Protein AF-A0A833S427-F1 (afdb_monomer)

Structure (mmCIF, N/CA/C/O backbone):
data_AF-A0A833S427-F1
#
_entry.id   AF-A0A833S427-F1
#
loop_
_atom_site.group_PDB
_atom_site.id
_atom_site.type_symbol
_atom_site.label_atom_id
_atom_site.label_alt_id
_atom_site.label_comp_id
_atom_site.label_asym_id
_atom_site.label_entity_id
_atom_site.label_seq_id
_atom_site.pdbx_PDB_ins_code
_atom_site.Cartn_x
_atom_site.Cartn_y
_atom_site.Cartn_z
_atom_site.occupancy
_atom_site.B_iso_or_equiv
_atom_site.auth_seq_id
_atom_site.auth_comp_id
_atom_site.auth_asym_id
_atom_site.auth_atom_id
_atom_site.pdbx_PDB_model_num
ATOM 1 N N . MET A 1 1 ? 0.737 7.726 -22.534 1.00 71.62 1 MET A N 1
ATOM 2 C CA . MET A 1 1 ? 2.141 7.334 -22.193 1.00 71.62 1 MET A CA 1
ATOM 3 C C . MET A 1 1 ? 2.174 6.483 -20.937 1.00 71.62 1 MET A C 1
ATOM 5 O O . MET A 1 1 ? 2.764 5.411 -20.957 1.00 71.62 1 MET A O 1
ATOM 9 N N . LYS A 1 2 ? 1.519 6.921 -19.860 1.00 82.81 2 LYS A N 1
ATOM 10 C CA . LYS A 1 2 ? 1.320 6.109 -18.660 1.00 82.81 2 LYS A CA 1
ATOM 11 C C . LYS A 1 2 ? 0.692 4.738 -18.970 1.00 82.81 2 LYS A C 1
ATOM 13 O O . LYS A 1 2 ? 1.168 3.746 -18.432 1.00 82.81 2 LYS A O 1
ATOM 18 N N . GLU A 1 3 ? -0.269 4.665 -19.898 1.00 86.69 3 GLU A N 1
ATOM 19 C CA . GLU A 1 3 ? -0.929 3.401 -20.265 1.00 86.69 3 GLU A CA 1
ATOM 20 C C . GLU A 1 3 ? 0.040 2.397 -20.892 1.00 86.69 3 GLU A C 1
ATOM 22 O O . GLU A 1 3 ? -0.024 1.209 -20.601 1.00 86.69 3 GLU A O 1
ATOM 27 N N . VAL A 1 4 ? 0.974 2.865 -21.726 1.00 90.25 4 VAL A N 1
ATOM 28 C CA . VAL A 1 4 ? 1.966 1.994 -22.377 1.00 90.25 4 VAL A CA 1
ATOM 29 C C . VAL A 1 4 ? 2.954 1.450 -21.346 1.00 90.25 4 VAL A C 1
ATOM 31 O O . VAL A 1 4 ? 3.295 0.271 -21.390 1.00 90.25 4 VAL A O 1
ATOM 34 N N . LEU A 1 5 ? 3.359 2.277 -20.375 1.00 92.50 5 LEU A N 1
ATOM 35 C CA . LEU A 1 5 ? 4.215 1.838 -19.274 1.00 92.50 5 LEU A CA 1
ATOM 36 C C . LEU A 1 5 ? 3.498 0.800 -18.395 1.00 92.50 5 LEU A C 1
ATOM 38 O O . LEU A 1 5 ? 4.077 -0.238 -18.080 1.00 92.50 5 LEU A O 1
ATOM 42 N N . GLN A 1 6 ? 2.234 1.051 -18.037 1.00 92.06 6 GLN A N 1
ATOM 43 C CA . GLN A 1 6 ? 1.400 0.117 -17.271 1.00 92.06 6 GLN A CA 1
ATOM 44 C C . GLN A 1 6 ? 1.173 -1.195 -18.028 1.00 92.06 6 GLN A C 1
ATOM 46 O O . GLN A 1 6 ? 1.320 -2.265 -17.444 1.00 92.06 6 GLN A O 1
ATOM 51 N N . ALA A 1 7 ? 0.869 -1.136 -19.327 1.00 93.12 7 ALA A N 1
ATOM 52 C CA . ALA A 1 7 ? 0.689 -2.317 -20.161 1.00 93.12 7 ALA A CA 1
ATOM 53 C C . ALA A 1 7 ? 1.995 -3.111 -20.288 1.00 93.12 7 ALA A C 1
ATOM 55 O O . ALA A 1 7 ? 1.984 -4.325 -20.104 1.00 93.12 7 ALA A O 1
ATOM 56 N N . GLY A 1 8 ? 3.126 -2.442 -20.530 1.00 95.88 8 GLY A N 1
ATOM 57 C CA . GLY A 1 8 ? 4.434 -3.092 -20.572 1.00 95.88 8 GLY A CA 1
ATOM 58 C C . GLY A 1 8 ? 4.774 -3.786 -19.251 1.00 95.88 8 GLY A C 1
ATOM 59 O O . GLY A 1 8 ? 5.229 -4.927 -19.260 1.00 95.88 8 GLY A O 1
ATOM 60 N N . ALA A 1 9 ? 4.479 -3.141 -18.120 1.00 95.44 9 ALA A N 1
ATOM 61 C CA . ALA A 1 9 ? 4.647 -3.729 -16.797 1.00 95.44 9 ALA A CA 1
ATOM 62 C C . ALA A 1 9 ? 3.699 -4.913 -16.546 1.00 95.44 9 ALA A C 1
ATOM 64 O O . ALA A 1 9 ? 4.136 -5.937 -16.037 1.00 95.44 9 ALA A O 1
ATOM 65 N N . SER A 1 10 ? 2.429 -4.808 -16.949 1.00 95.00 10 SER A N 1
ATOM 66 C CA . SER A 1 10 ? 1.412 -5.853 -16.764 1.00 95.00 10 SER A CA 1
ATOM 67 C C . SER A 1 10 ? 1.692 -7.123 -17.576 1.00 95.00 10 SER A C 1
ATOM 69 O O . SER A 1 10 ? 1.297 -8.211 -17.162 1.00 95.00 10 SER A O 1
ATOM 71 N N . HIS A 1 11 ? 2.360 -6.995 -18.727 1.00 95.62 11 HIS A N 1
ATOM 72 C CA . HIS A 1 11 ? 2.619 -8.094 -19.667 1.00 95.62 11 HIS A CA 1
ATOM 73 C C . HIS A 1 11 ? 4.090 -8.544 -19.704 1.00 95.62 11 HIS A C 1
ATOM 75 O O . HIS A 1 11 ? 4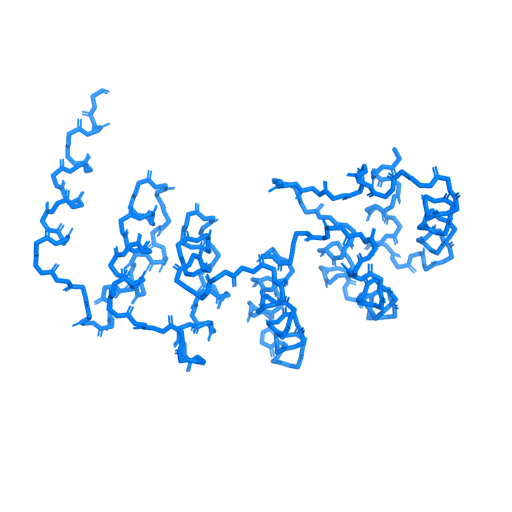.468 -9.341 -20.561 1.00 95.62 11 HIS A O 1
ATOM 81 N N . GLY A 1 12 ? 4.942 -8.047 -18.802 1.00 96.00 12 GLY A N 1
ATOM 82 C CA . GLY A 1 12 ? 6.321 -8.533 -18.677 1.00 96.00 12 GLY A CA 1
ATOM 83 C C . GLY A 1 12 ? 7.293 -7.988 -19.724 1.00 96.00 12 GLY A C 1
ATOM 84 O O . GLY A 1 12 ? 8.368 -8.546 -19.940 1.00 96.00 12 GLY A O 1
ATOM 85 N N . HIS A 1 13 ? 6.961 -6.885 -20.391 1.00 97.44 13 HIS A N 1
ATOM 86 C CA . HIS A 1 13 ? 7.785 -6.299 -21.447 1.00 97.44 13 HIS A CA 1
ATOM 87 C C . HIS A 1 13 ? 8.871 -5.372 -20.882 1.00 97.44 13 HIS A C 1
ATOM 89 O O . HIS A 1 13 ? 8.822 -4.150 -21.045 1.00 97.44 13 HIS A O 1
ATOM 95 N N . LEU A 1 14 ? 9.890 -5.958 -20.242 1.00 96.94 14 LEU A N 1
ATOM 96 C CA . LEU A 1 14 ? 10.973 -5.229 -19.564 1.00 96.94 14 LEU A CA 1
ATOM 97 C C . LEU A 1 14 ? 11.635 -4.152 -20.437 1.00 96.94 14 LEU A C 1
ATOM 99 O O . LEU A 1 14 ? 11.894 -3.051 -19.960 1.00 96.94 14 LEU A O 1
ATOM 103 N N . ASN A 1 15 ? 11.901 -4.446 -21.712 1.00 97.12 15 ASN A N 1
ATOM 104 C CA . ASN A 1 15 ? 12.575 -3.502 -22.609 1.00 97.12 15 ASN A CA 1
ATOM 105 C C . ASN A 1 15 ? 11.729 -2.250 -22.877 1.00 97.12 15 ASN A C 1
ATOM 107 O O . ASN A 1 15 ? 12.270 -1.146 -22.909 1.00 97.12 15 ASN A O 1
ATOM 111 N N . ILE A 1 16 ? 10.407 -2.409 -23.003 1.00 95.81 16 ILE A N 1
ATOM 112 C CA . ILE A 1 16 ? 9.477 -1.282 -23.148 1.00 95.81 16 ILE A CA 1
ATOM 113 C C . ILE A 1 16 ? 9.486 -0.453 -21.864 1.00 95.81 16 ILE A C 1
ATOM 115 O O . ILE A 1 16 ? 9.640 0.765 -21.920 1.00 95.81 16 ILE A O 1
ATOM 119 N N . VAL A 1 17 ? 9.398 -1.111 -20.703 1.00 96.19 17 VAL A N 1
ATOM 120 C CA . VAL A 1 17 ? 9.424 -0.435 -19.398 1.00 96.19 17 VAL A CA 1
ATOM 121 C C . VAL A 1 17 ? 10.712 0.372 -19.216 1.00 96.19 17 VAL A C 1
ATOM 123 O O . VAL A 1 17 ? 10.643 1.566 -18.923 1.00 96.19 17 VAL A O 1
ATOM 126 N N . LYS A 1 18 ? 11.882 -0.236 -19.459 1.00 95.56 18 LYS A N 1
ATOM 127 C CA . LYS A 1 18 ? 13.186 0.441 -19.371 1.00 95.56 18 LYS A CA 1
ATOM 128 C C . LYS A 1 18 ? 13.268 1.642 -20.305 1.00 95.56 18 LYS A C 1
ATOM 130 O O . LYS A 1 18 ? 13.664 2.719 -19.869 1.00 95.56 18 LYS A O 1
ATOM 135 N N . PHE A 1 19 ? 12.865 1.473 -21.565 1.00 95.00 19 PHE A N 1
ATOM 136 C CA . PHE A 1 19 ? 12.884 2.553 -22.549 1.00 95.00 19 PHE A CA 1
ATOM 137 C C . PHE A 1 19 ? 12.055 3.757 -22.083 1.00 95.00 19 PHE A C 1
ATOM 139 O O . PHE A 1 19 ? 12.546 4.883 -22.064 1.00 95.00 19 PHE A O 1
ATOM 146 N N . MET A 1 20 ? 10.816 3.519 -21.651 1.00 93.75 20 MET A N 1
ATOM 147 C CA . MET A 1 20 ? 9.896 4.585 -21.249 1.00 93.75 20 MET A CA 1
ATOM 148 C C . MET A 1 20 ? 10.320 5.316 -19.977 1.00 93.75 20 MET A C 1
ATOM 150 O O . MET A 1 20 ? 10.142 6.533 -19.873 1.00 93.75 20 MET A O 1
ATOM 154 N N . VAL A 1 21 ? 10.847 4.575 -19.002 1.00 92.00 21 VAL A N 1
ATOM 155 C CA . VAL A 1 21 ? 11.345 5.132 -17.743 1.00 92.00 21 VAL A CA 1
ATOM 156 C C . VAL A 1 21 ? 12.596 5.966 -17.988 1.00 92.00 21 VAL A C 1
ATOM 158 O O . VAL A 1 21 ? 12.624 7.127 -17.589 1.00 92.00 21 VAL A O 1
ATOM 161 N N . ASN A 1 22 ? 13.590 5.420 -18.694 1.00 92.94 22 ASN A N 1
ATOM 162 C CA . ASN A 1 22 ? 14.840 6.129 -18.972 1.00 92.94 22 ASN A CA 1
ATOM 163 C C . ASN A 1 22 ? 14.585 7.401 -19.778 1.00 92.94 22 ASN A C 1
ATOM 165 O O . ASN A 1 22 ? 15.092 8.462 -19.428 1.00 92.94 22 ASN A O 1
ATOM 169 N N . HIS A 1 23 ? 13.708 7.331 -20.783 1.00 92.69 23 HIS A N 1
ATOM 170 C CA . HIS A 1 23 ? 13.325 8.512 -21.547 1.00 92.69 23 HIS A CA 1
ATOM 171 C C . HIS A 1 23 ? 12.681 9.588 -20.655 1.00 92.69 23 HIS A C 1
ATOM 173 O O . HIS A 1 23 ? 12.993 10.770 -20.781 1.00 92.69 23 HIS A O 1
ATOM 179 N N . ALA A 1 24 ? 11.805 9.206 -19.722 1.00 90.69 24 ALA A N 1
ATOM 180 C CA . ALA A 1 24 ? 11.183 10.166 -18.810 1.00 90.69 24 ALA A CA 1
ATOM 181 C C . ALA A 1 24 ? 12.160 10.755 -17.786 1.00 90.69 24 ALA A C 1
ATOM 183 O O . ALA A 1 24 ? 12.011 11.925 -17.431 1.00 90.69 24 ALA A O 1
ATOM 184 N N . LEU A 1 25 ? 13.144 9.973 -17.328 1.00 89.12 25 LEU A N 1
ATOM 185 C CA . LEU A 1 25 ? 14.234 10.440 -16.467 1.00 89.12 25 LEU A CA 1
ATOM 186 C C . LEU A 1 25 ? 15.090 11.477 -17.202 1.00 89.12 25 LEU A C 1
ATOM 188 O O . LEU A 1 25 ? 15.249 12.599 -16.725 1.00 89.12 25 LEU A O 1
ATOM 192 N N . GLU A 1 26 ? 15.553 11.147 -18.409 1.00 92.94 26 GLU A N 1
ATOM 193 C CA . GLU A 1 26 ? 16.356 12.037 -19.258 1.00 92.94 26 GLU A CA 1
ATOM 194 C C . GLU A 1 26 ? 15.635 13.353 -19.568 1.00 92.94 26 GLU A C 1
ATOM 196 O O . GLU A 1 26 ? 16.232 14.431 -19.548 1.00 92.94 26 GLU A O 1
ATOM 201 N N . LYS A 1 27 ? 14.333 13.276 -19.852 1.00 92.12 27 LYS A N 1
ATOM 202 C CA . LYS A 1 27 ? 13.495 14.432 -20.194 1.00 92.12 27 LYS A CA 1
ATOM 203 C C . LYS A 1 27 ? 12.821 15.086 -18.984 1.00 92.12 27 LYS A C 1
ATOM 205 O O . LYS A 1 27 ? 12.089 16.057 -19.164 1.00 92.12 27 LYS A O 1
ATOM 210 N N . LYS A 1 28 ? 13.078 14.589 -17.770 1.00 88.62 28 LYS A N 1
ATOM 211 C CA . LYS A 1 28 ? 12.603 15.136 -16.488 1.00 88.62 28 LYS A CA 1
ATOM 212 C C . LYS A 1 28 ? 11.080 15.271 -16.371 1.00 88.62 28 LYS A C 1
ATOM 214 O O . LYS A 1 28 ? 10.577 16.235 -15.798 1.00 88.62 28 LYS A O 1
ATOM 219 N N . TYR A 1 29 ? 10.330 14.294 -16.882 1.00 87.25 29 TYR A N 1
ATOM 220 C CA . TYR A 1 29 ? 8.864 14.268 -16.769 1.00 87.25 29 TYR A CA 1
ATOM 221 C C . TYR A 1 29 ? 8.317 13.062 -15.988 1.00 87.25 29 TYR A C 1
ATOM 223 O O . TYR A 1 29 ? 7.142 12.732 -16.099 1.00 87.25 29 TYR A O 1
ATOM 231 N N . THR A 1 30 ? 9.119 12.427 -15.129 1.00 84.19 30 THR A N 1
ATOM 232 C CA . THR A 1 30 ? 8.713 11.249 -14.329 1.00 84.19 30 THR A CA 1
ATOM 233 C C . THR A 1 30 ? 7.434 11.435 -13.506 1.00 84.19 30 THR A C 1
ATOM 235 O O . THR A 1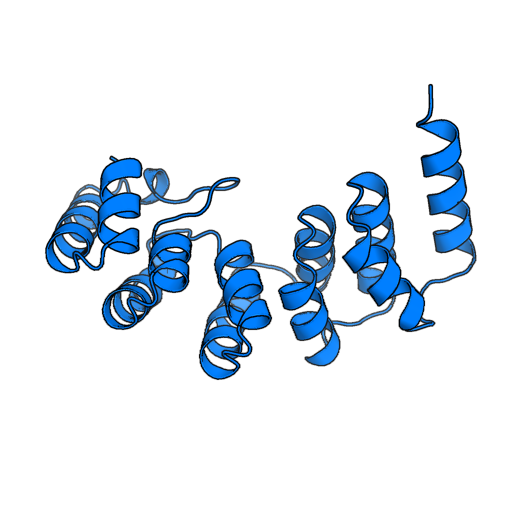 30 ? 6.711 10.466 -13.268 1.00 84.19 30 THR A O 1
ATOM 238 N N . HIS A 1 31 ? 7.096 12.674 -13.137 1.00 81.25 31 HIS A N 1
ATOM 239 C CA . HIS A 1 31 ? 5.859 13.018 -12.433 1.00 81.25 31 HIS A CA 1
ATOM 240 C C . HIS A 1 31 ? 4.580 12.543 -13.150 1.00 81.25 31 HIS A C 1
ATOM 242 O O . HIS A 1 31 ? 3.574 12.317 -12.483 1.00 81.25 31 HIS A O 1
ATOM 248 N N . VAL A 1 32 ? 4.603 12.341 -14.476 1.00 80.81 32 VAL A N 1
ATOM 249 C CA . VAL A 1 32 ? 3.433 11.851 -15.235 1.00 80.81 32 VAL A CA 1
ATOM 250 C C . VAL A 1 32 ? 3.124 10.369 -14.991 1.00 80.81 32 VAL A C 1
ATOM 252 O O . VAL A 1 32 ? 2.035 9.905 -15.330 1.00 80.81 32 VAL A O 1
ATOM 255 N N . TYR A 1 33 ? 4.074 9.609 -14.439 1.00 81.31 33 TYR A N 1
ATOM 256 C CA . TYR A 1 33 ? 3.897 8.185 -14.140 1.00 81.31 33 TYR A CA 1
ATOM 257 C C . TYR A 1 33 ? 3.370 7.935 -12.724 1.00 81.31 33 TYR A C 1
ATOM 259 O O . TYR A 1 33 ? 2.723 6.913 -12.493 1.00 81.31 33 TYR A O 1
ATOM 267 N N . GLY A 1 34 ? 3.586 8.874 -11.798 1.00 68.44 34 GLY A N 1
ATOM 268 C CA . GLY A 1 34 ? 3.060 8.799 -10.439 1.00 68.44 34 GLY A CA 1
ATOM 269 C C . GLY A 1 34 ? 1.541 8.955 -10.426 1.00 68.44 34 GLY A C 1
ATOM 270 O O . GLY A 1 34 ? 1.000 9.999 -10.788 1.00 68.44 34 GLY A O 1
ATOM 271 N N . ALA A 1 35 ? 0.825 7.918 -10.001 1.00 63.22 35 ALA A N 1
ATOM 272 C CA . ALA A 1 35 ? -0.630 7.919 -9.979 1.00 63.22 35 ALA A CA 1
ATOM 273 C C . ALA A 1 35 ? -1.159 8.000 -8.544 1.00 63.22 35 ALA A C 1
ATOM 275 O O . ALA A 1 35 ? -1.159 7.015 -7.817 1.00 63.22 35 ALA A O 1
ATOM 276 N N . ARG A 1 36 ? -1.687 9.161 -8.132 1.00 61.78 36 ARG A N 1
ATOM 277 C CA . ARG A 1 36 ? -2.242 9.332 -6.770 1.00 61.78 36 ARG A CA 1
ATOM 278 C C . ARG A 1 36 ? -3.426 8.406 -6.455 1.00 61.78 36 ARG A C 1
ATOM 280 O O . ARG A 1 36 ? -3.672 8.128 -5.282 1.00 61.78 36 ARG A O 1
ATOM 287 N N . ASN A 1 37 ? -4.175 7.982 -7.476 1.00 60.56 37 ASN A N 1
ATOM 288 C CA . ASN A 1 37 ? -5.435 7.244 -7.321 1.00 60.56 37 ASN A CA 1
ATOM 289 C C . ASN A 1 37 ? -5.553 5.994 -8.211 1.00 60.56 37 ASN A C 1
ATOM 291 O O . ASN A 1 37 ? -6.491 5.227 -8.034 1.00 60.56 37 ASN A O 1
ATOM 295 N N . GLU A 1 38 ? -4.629 5.768 -9.144 1.00 69.31 38 GLU A N 1
ATOM 296 C CA . GLU A 1 38 ? -4.682 4.626 -10.066 1.00 69.31 38 GLU A CA 1
ATOM 297 C C . GLU A 1 38 ? -3.504 3.681 -9.811 1.00 69.31 38 GLU A C 1
ATOM 299 O O . GLU A 1 38 ? -2.461 4.139 -9.341 1.00 69.31 38 GLU A O 1
ATOM 304 N N . PRO A 1 39 ? -3.650 2.375 -10.101 1.00 73.81 39 PRO A N 1
ATOM 305 C CA . PRO A 1 39 ? -2.521 1.452 -10.074 1.00 73.81 39 PRO A CA 1
ATOM 306 C C . PRO A 1 39 ? -1.450 1.924 -11.059 1.00 73.81 39 PRO A C 1
ATOM 308 O O . PRO A 1 39 ? -1.728 2.159 -12.231 1.00 73.81 39 PRO A O 1
ATOM 311 N N . ASP A 1 40 ? -0.229 2.105 -10.579 1.00 87.00 40 ASP A N 1
ATOM 312 C CA . ASP A 1 40 ? 0.911 2.495 -11.402 1.00 87.00 40 ASP A CA 1
ATOM 313 C C . ASP A 1 40 ? 1.617 1.273 -12.008 1.00 87.00 40 ASP A C 1
ATOM 315 O O . ASP A 1 40 ? 1.196 0.125 -11.845 1.00 87.00 40 ASP A O 1
ATOM 319 N N . ALA A 1 41 ? 2.704 1.520 -12.736 1.00 90.81 41 ALA A N 1
ATOM 320 C CA . ALA A 1 41 ? 3.485 0.468 -13.375 1.00 90.81 41 ALA A CA 1
ATOM 321 C C . ALA A 1 41 ? 4.007 -0.579 -12.376 1.00 90.81 41 ALA A C 1
ATOM 323 O O . ALA A 1 41 ? 3.993 -1.767 -12.688 1.00 90.81 41 ALA A O 1
ATOM 324 N N . LEU A 1 42 ? 4.407 -0.160 -11.169 1.00 90.12 42 LEU A N 1
ATOM 325 C CA . LEU A 1 42 ? 4.860 -1.072 -10.119 1.00 90.12 42 LEU A CA 1
ATOM 326 C C . LEU A 1 42 ? 3.725 -2.003 -9.682 1.00 90.12 42 LEU A C 1
ATOM 328 O O . LEU A 1 42 ? 3.912 -3.215 -9.6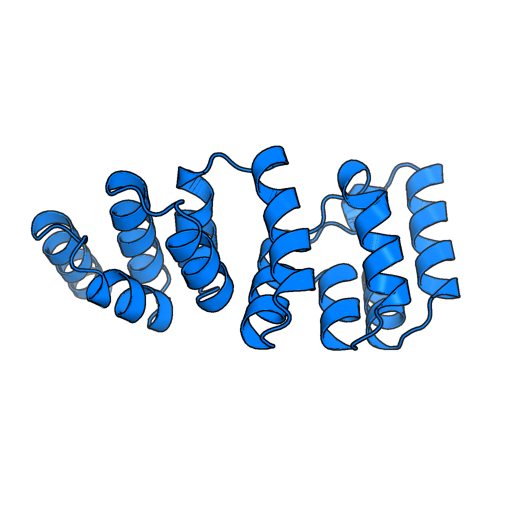18 1.00 90.12 42 LEU A O 1
ATOM 332 N N . THR A 1 43 ? 2.524 -1.454 -9.486 1.00 87.94 43 THR A N 1
ATOM 333 C CA . THR A 1 43 ? 1.328 -2.242 -9.160 1.00 87.94 43 THR A CA 1
ATOM 334 C C . THR A 1 43 ? 1.034 -3.288 -10.241 1.00 87.94 43 THR A C 1
ATOM 336 O O . THR A 1 43 ? 0.785 -4.451 -9.932 1.00 87.94 43 THR A O 1
ATOM 339 N N . HIS A 1 44 ? 1.087 -2.895 -11.517 1.00 90.88 44 HIS A N 1
ATOM 340 C CA . HIS A 1 44 ? 0.847 -3.805 -12.641 1.00 90.88 44 HIS A CA 1
ATOM 341 C C . HIS A 1 44 ? 1.920 -4.895 -12.768 1.00 90.88 44 HIS A C 1
ATOM 343 O O . HIS A 1 44 ? 1.578 -6.044 -13.048 1.00 90.88 44 HIS A O 1
ATOM 349 N N . ALA A 1 45 ? 3.192 -4.570 -12.521 1.00 92.38 45 ALA A N 1
ATOM 350 C CA . ALA A 1 45 ? 4.278 -5.548 -12.524 1.00 92.38 45 ALA A CA 1
ATOM 351 C C . ALA A 1 45 ? 4.096 -6.609 -11.429 1.00 92.38 45 ALA A C 1
ATOM 353 O O . ALA A 1 45 ? 4.257 -7.798 -11.701 1.00 92.38 45 ALA A O 1
ATOM 354 N N . ILE A 1 46 ? 3.701 -6.192 -10.220 1.00 89.19 46 ILE A N 1
ATOM 355 C CA . ILE A 1 46 ? 3.412 -7.109 -9.109 1.00 89.19 46 ILE A CA 1
ATOM 356 C C . ILE A 1 46 ? 2.207 -7.980 -9.453 1.00 89.19 46 ILE A C 1
ATOM 358 O O . ILE A 1 46 ? 2.292 -9.203 -9.367 1.00 89.19 46 ILE A O 1
ATOM 362 N N . LEU A 1 47 ? 1.097 -7.387 -9.909 1.00 87.62 47 LEU A N 1
ATOM 363 C CA . LEU A 1 47 ? -0.098 -8.143 -10.300 1.00 87.62 47 LEU A CA 1
ATOM 364 C C . LEU A 1 47 ? 0.214 -9.190 -11.378 1.00 87.62 47 LEU A C 1
ATOM 366 O O . LEU A 1 47 ? -0.251 -10.325 -11.258 1.00 87.62 47 LEU A O 1
ATOM 370 N N . GLY A 1 48 ? 1.045 -8.831 -12.359 1.00 89.06 48 GLY A N 1
ATOM 371 C CA . GLY A 1 48 ? 1.519 -9.713 -13.426 1.00 89.06 48 GLY A CA 1
ATOM 372 C C . GLY A 1 48 ? 2.643 -10.683 -13.039 1.00 89.06 48 GLY A C 1
ATOM 373 O O . GLY A 1 48 ? 3.016 -11.497 -13.875 1.00 89.06 48 GLY A O 1
ATOM 374 N N . GLN A 1 49 ? 3.158 -10.633 -11.803 1.00 90.12 49 GLN A N 1
ATOM 375 C CA . GLN A 1 49 ? 4.260 -11.476 -11.300 1.00 90.12 49 GLN A CA 1
ATOM 376 C C . GLN A 1 49 ? 5.579 -11.311 -12.080 1.00 90.12 49 GLN A C 1
ATOM 378 O O . GLN A 1 49 ? 6.374 -12.238 -12.227 1.00 90.12 49 GLN A O 1
ATOM 383 N N . HIS A 1 50 ? 5.837 -10.102 -12.579 1.00 94.50 50 HIS A N 1
ATOM 384 C CA . HIS A 1 50 ? 7.026 -9.796 -13.374 1.00 94.50 50 HIS A CA 1
ATOM 385 C C . HIS A 1 50 ? 8.163 -9.284 -12.485 1.00 94.50 50 HIS A C 1
ATOM 387 O O . HIS A 1 50 ? 8.508 -8.103 -12.526 1.00 94.50 50 HIS A O 1
ATOM 393 N N . ASN A 1 51 ? 8.758 -10.172 -11.681 1.00 90.12 51 ASN A N 1
ATOM 394 C CA . ASN A 1 51 ? 9.731 -9.816 -10.632 1.00 90.12 51 ASN A CA 1
ATOM 395 C C . ASN A 1 51 ? 10.914 -8.971 -11.133 1.00 90.12 51 ASN A C 1
ATOM 397 O O . ASN A 1 51 ? 11.297 -8.010 -10.476 1.00 90.12 51 ASN A O 1
ATOM 401 N N . ILE A 1 52 ? 11.432 -9.244 -12.335 1.00 93.88 52 ILE A N 1
ATOM 402 C CA . ILE A 1 52 ? 12.529 -8.454 -12.927 1.00 93.88 52 ILE A CA 1
ATOM 403 C C . ILE A 1 52 ? 12.106 -6.992 -13.160 1.00 93.88 52 ILE A C 1
ATOM 405 O O . ILE A 1 52 ? 12.903 -6.065 -13.014 1.00 93.88 52 ILE A O 1
ATOM 409 N N . ILE A 1 53 ? 10.839 -6.765 -13.517 1.00 94.81 53 ILE A N 1
ATOM 410 C CA . ILE A 1 53 ? 10.286 -5.416 -13.673 1.00 94.81 53 ILE A CA 1
ATOM 411 C C . ILE A 1 53 ? 10.080 -4.774 -12.301 1.00 94.81 53 ILE A C 1
ATOM 413 O O . ILE A 1 53 ? 10.419 -3.606 -12.134 1.00 94.81 53 ILE A O 1
ATOM 417 N N . VAL A 1 54 ? 9.570 -5.523 -11.319 1.00 91.69 54 VAL A N 1
ATOM 418 C CA . VAL A 1 54 ? 9.417 -5.043 -9.936 1.00 91.69 54 VAL A CA 1
ATOM 419 C C . VAL A 1 54 ? 10.762 -4.564 -9.390 1.00 91.69 54 VAL A C 1
ATOM 421 O O . VAL A 1 54 ? 10.867 -3.430 -8.935 1.00 91.69 54 VAL A O 1
ATOM 424 N N . GLU A 1 55 ? 11.817 -5.371 -9.507 1.00 91.12 55 GLU A N 1
ATOM 425 C CA . GLU A 1 55 ? 13.167 -5.004 -9.071 1.00 91.12 55 GLU A CA 1
ATOM 426 C C . GLU A 1 55 ? 13.678 -3.734 -9.750 1.00 91.12 55 GLU A C 1
ATOM 428 O O . GLU A 1 55 ? 14.175 -2.837 -9.068 1.00 91.12 55 GLU A O 1
ATOM 433 N N . PHE A 1 56 ? 13.508 -3.627 -11.069 1.00 93.50 56 PHE A N 1
ATOM 434 C CA . PHE A 1 56 ? 13.894 -2.433 -11.818 1.00 93.50 56 PHE A CA 1
ATOM 435 C C . PHE A 1 56 ? 13.148 -1.178 -11.339 1.00 93.50 56 PHE A C 1
ATOM 437 O O . PHE A 1 56 ? 13.764 -0.141 -11.107 1.00 93.50 56 PHE A O 1
ATOM 444 N N . LEU A 1 57 ? 11.827 -1.260 -11.157 1.00 91.38 57 LEU A N 1
ATOM 445 C CA . LEU A 1 57 ? 11.014 -0.122 -10.720 1.00 91.38 57 LEU A CA 1
ATOM 446 C C . LEU A 1 57 ? 11.304 0.279 -9.263 1.00 91.38 57 LEU A C 1
ATOM 448 O O . LEU A 1 57 ? 11.223 1.463 -8.931 1.00 91.38 57 LEU A O 1
ATOM 452 N N . LEU A 1 58 ? 11.690 -0.675 -8.408 1.00 87.62 58 LEU A N 1
ATOM 453 C CA . LEU A 1 58 ? 12.093 -0.409 -7.025 1.00 87.62 58 LEU A CA 1
ATOM 454 C C . LEU A 1 58 ? 13.446 0.315 -6.918 1.00 87.62 58 LEU A C 1
ATOM 456 O O . LEU A 1 58 ? 13.642 1.093 -5.989 1.00 87.62 58 LEU A O 1
ATOM 460 N N . GLN A 1 59 ? 14.359 0.127 -7.877 1.00 88.69 59 GLN A N 1
ATOM 461 C CA . GLN A 1 59 ? 15.651 0.836 -7.904 1.00 88.69 59 GLN A CA 1
ATOM 462 C C . GLN A 1 59 ? 15.514 2.351 -8.130 1.00 88.69 59 GLN A C 1
ATOM 464 O O . GLN A 1 59 ? 16.434 3.101 -7.817 1.00 88.69 59 GLN A O 1
ATOM 469 N N . ILE A 1 60 ? 14.375 2.811 -8.655 1.00 85.31 60 ILE A N 1
ATOM 470 C CA . ILE A 1 60 ? 14.144 4.205 -9.075 1.00 85.31 60 ILE A CA 1
ATOM 471 C C . ILE A 1 60 ? 13.046 4.913 -8.269 1.00 85.31 60 ILE A C 1
ATOM 473 O O . ILE A 1 60 ? 12.545 5.956 -8.681 1.00 85.31 60 ILE A O 1
ATOM 477 N N . VAL A 1 61 ? 12.656 4.364 -7.117 1.00 78.44 61 VAL A N 1
ATOM 478 C CA . VAL A 1 61 ? 11.603 4.915 -6.237 1.00 78.44 61 VAL A CA 1
ATOM 479 C C . VAL A 1 61 ? 11.901 6.351 -5.769 1.00 78.44 61 VAL A C 1
ATOM 481 O O . VAL A 1 61 ? 10.977 7.105 -5.481 1.00 78.44 61 VAL A O 1
ATOM 484 N N . GLY A 1 62 ? 13.175 6.761 -5.729 1.00 74.56 62 GLY A N 1
ATOM 485 C CA . GLY A 1 62 ? 13.565 8.148 -5.435 1.00 74.56 62 GLY A CA 1
ATOM 486 C C . GLY A 1 62 ? 13.338 9.131 -6.592 1.00 74.56 62 GLY A C 1
ATOM 487 O O . GLY A 1 62 ? 13.188 10.325 -6.358 1.00 74.56 62 GLY A O 1
ATOM 488 N N . GLU A 1 63 ? 13.270 8.635 -7.828 1.00 82.38 63 GLU A N 1
ATOM 489 C CA . GLU A 1 63 ? 13.143 9.442 -9.051 1.00 82.38 63 GLU A CA 1
ATOM 490 C C . GLU A 1 63 ? 11.705 9.466 -9.595 1.00 82.38 63 GLU A C 1
ATOM 492 O O . GLU A 1 63 ? 11.297 10.379 -10.326 1.00 82.38 63 GLU A O 1
ATOM 497 N N . VAL A 1 64 ? 10.920 8.441 -9.248 1.00 79.94 64 VAL A N 1
ATOM 498 C CA . VAL A 1 64 ? 9.514 8.300 -9.624 1.00 79.94 64 VAL A CA 1
ATOM 499 C C . VAL A 1 64 ? 8.667 8.101 -8.374 1.00 79.94 64 VAL A C 1
ATOM 501 O O . VAL A 1 64 ? 8.844 7.144 -7.627 1.00 79.94 64 VAL A O 1
ATOM 504 N N . SER A 1 65 ? 7.687 8.982 -8.173 1.00 77.94 65 SER A N 1
ATOM 505 C CA . SER A 1 65 ? 6.751 8.895 -7.049 1.00 77.94 65 SER A CA 1
ATOM 506 C C . SER A 1 65 ? 5.683 7.822 -7.285 1.00 77.94 65 SER A C 1
ATOM 508 O O . SER A 1 65 ? 4.539 8.130 -7.633 1.00 77.94 65 SER A O 1
ATOM 510 N N . TRP A 1 66 ? 6.064 6.557 -7.111 1.00 78.69 66 TRP A N 1
ATOM 511 C CA . TRP A 1 66 ? 5.144 5.422 -7.139 1.00 78.69 66 TRP A CA 1
ATOM 512 C C . TRP A 1 66 ? 4.117 5.500 -6.002 1.00 78.69 66 TRP A C 1
ATOM 514 O O . TRP A 1 66 ? 4.392 5.981 -4.901 1.00 78.69 66 TRP A O 1
ATOM 524 N N . A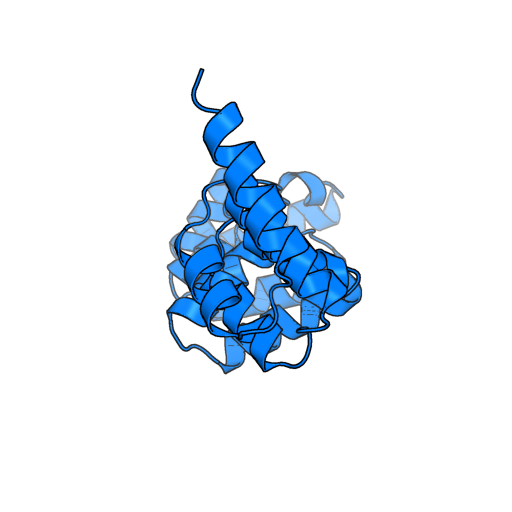SN A 1 67 ? 2.919 4.989 -6.251 1.00 76.81 67 ASN A N 1
ATOM 525 C CA . ASN A 1 67 ? 1.883 4.818 -5.246 1.00 76.81 67 ASN A CA 1
ATOM 526 C C . ASN A 1 67 ? 2.098 3.498 -4.510 1.00 76.81 67 ASN A C 1
ATOM 528 O O . ASN A 1 67 ? 1.376 2.546 -4.767 1.00 76.81 67 ASN A O 1
ATOM 532 N N . ILE A 1 68 ? 3.069 3.455 -3.593 1.00 75.25 68 ILE A N 1
ATOM 533 C CA . ILE A 1 68 ? 3.490 2.244 -2.855 1.00 75.25 68 ILE A CA 1
ATOM 534 C C . ILE A 1 68 ? 2.348 1.583 -2.065 1.00 75.25 68 ILE A C 1
ATOM 536 O O . ILE A 1 68 ? 2.350 0.369 -1.890 1.00 75.25 68 ILE A O 1
ATOM 540 N N . ALA A 1 69 ? 1.321 2.351 -1.689 1.00 73.31 69 ALA A N 1
ATOM 541 C CA . ALA A 1 69 ? 0.187 1.863 -0.909 1.00 73.31 69 ALA A CA 1
ATOM 542 C C . ALA A 1 69 ? -0.592 0.716 -1.561 1.00 73.31 69 ALA A C 1
ATOM 544 O O . ALA A 1 69 ? -1.051 -0.186 -0.871 1.00 73.31 69 ALA A O 1
ATOM 545 N N . LYS A 1 70 ? -0.738 0.737 -2.889 1.00 74.94 70 LYS A N 1
ATOM 546 C CA . LYS A 1 70 ? -1.473 -0.306 -3.615 1.00 74.94 70 LYS A CA 1
ATOM 547 C C . LYS A 1 70 ? -0.630 -1.563 -3.911 1.00 74.94 70 LYS A C 1
ATOM 549 O O . LYS A 1 70 ? -1.130 -2.656 -3.672 1.00 74.94 70 LYS A O 1
ATOM 554 N N . PRO A 1 71 ? 0.617 -1.452 -4.412 1.00 72.88 71 PRO A N 1
ATOM 555 C CA . PRO A 1 71 ? 1.611 -2.522 -4.437 1.00 72.88 71 PRO A CA 1
ATOM 556 C C . PRO A 1 71 ? 1.713 -3.306 -3.132 1.00 72.88 71 PRO A C 1
ATOM 558 O O . PRO A 1 71 ? 1.712 -4.530 -3.175 1.00 72.88 71 PRO A O 1
ATOM 561 N N . ASP A 1 72 ? 1.788 -2.605 -2.001 1.00 70.69 72 ASP A N 1
ATOM 562 C CA . ASP A 1 72 ? 1.949 -3.198 -0.673 1.00 70.69 72 ASP A CA 1
ATOM 563 C C . ASP A 1 72 ? 0.727 -4.030 -0.272 1.00 70.69 72 ASP A C 1
ATOM 565 O O . ASP A 1 72 ? 0.856 -5.194 0.090 1.00 70.69 72 ASP A O 1
ATOM 569 N N . ASP A 1 73 ? -0.478 -3.490 -0.467 1.00 76.38 73 ASP A N 1
ATOM 570 C CA . ASP A 1 73 ? -1.721 -4.219 -0.200 1.00 76.38 73 ASP A CA 1
ATOM 571 C C . ASP A 1 73 ? -1.855 -5.477 -1.074 1.00 76.38 73 ASP A C 1
ATOM 573 O O . ASP A 1 73 ? -2.213 -6.555 -0.596 1.00 76.38 73 ASP A O 1
ATOM 577 N N . VAL A 1 74 ? -1.470 -5.374 -2.353 1.00 76.00 74 VAL A N 1
ATOM 578 C CA . VAL A 1 74 ? -1.432 -6.519 -3.273 1.00 76.00 74 VAL A CA 1
ATOM 579 C C . VAL A 1 74 ? -0.394 -7.555 -2.831 1.00 76.00 74 VAL A C 1
ATOM 581 O O . VAL A 1 74 ? -0.698 -8.747 -2.851 1.00 76.00 74 VAL A O 1
ATOM 584 N N . ALA A 1 75 ? 0.810 -7.138 -2.436 1.00 77.19 75 ALA A N 1
ATOM 585 C CA . ALA A 1 75 ? 1.861 -8.046 -1.974 1.00 77.19 75 ALA A CA 1
ATOM 586 C C . ALA A 1 75 ? 1.455 -8.763 -0.676 1.00 77.19 75 ALA A C 1
ATOM 588 O O . ALA A 1 75 ? 1.526 -9.991 -0.603 1.00 77.19 75 ALA A O 1
ATOM 589 N N . ALA A 1 76 ? 0.928 -8.017 0.299 1.00 73.12 76 ALA A N 1
ATOM 590 C CA . ALA A 1 76 ? 0.433 -8.548 1.564 1.00 73.12 76 ALA A CA 1
ATOM 591 C C . ALA A 1 76 ? -0.722 -9.543 1.355 1.00 73.12 76 ALA A C 1
ATOM 593 O O . ALA A 1 76 ? -0.712 -10.625 1.938 1.00 73.12 76 ALA A O 1
ATOM 594 N N . SER A 1 77 ? -1.662 -9.251 0.443 1.00 75.69 77 SER A N 1
ATOM 595 C CA . SER A 1 77 ? -2.762 -10.172 0.096 1.00 75.69 77 SER A CA 1
ATOM 596 C C . SER A 1 77 ? -2.300 -11.504 -0.510 1.00 75.69 77 SER A C 1
ATOM 598 O O . SER A 1 77 ? -3.039 -12.486 -0.494 1.00 75.69 77 SER A O 1
ATOM 600 N N . ARG A 1 78 ? -1.081 -11.543 -1.059 1.00 75.62 78 ARG A N 1
ATOM 601 C CA . ARG A 1 78 ? -0.479 -12.729 -1.678 1.00 75.62 78 ARG A CA 1
ATOM 602 C C . ARG A 1 78 ? 0.460 -13.489 -0.747 1.00 75.62 78 ARG A C 1
ATOM 604 O O . ARG A 1 78 ? 1.035 -14.481 -1.184 1.00 75.62 78 ARG A O 1
ATOM 611 N N . HIS A 1 79 ? 0.610 -13.044 0.502 1.00 69.44 79 HIS A N 1
ATOM 612 C CA . HIS A 1 79 ? 1.572 -13.593 1.461 1.00 69.44 79 HIS A CA 1
ATOM 613 C C . HIS A 1 79 ? 3.027 -13.570 0.951 1.00 69.44 79 HIS A C 1
ATOM 615 O O . HIS A 1 79 ? 3.845 -14.391 1.358 1.00 69.44 79 HIS A O 1
ATOM 621 N N . ASP A 1 80 ? 3.365 -12.627 0.064 1.00 77.62 80 ASP A N 1
ATOM 622 C CA . ASP A 1 80 ? 4.750 -12.384 -0.347 1.00 77.62 80 ASP A CA 1
ATOM 623 C C . ASP A 1 80 ? 5.419 -11.481 0.696 1.00 77.62 80 ASP A C 1
ATOM 625 O O . ASP A 1 80 ? 5.541 -10.268 0.518 1.00 77.62 80 ASP A O 1
ATOM 629 N N . GLU A 1 81 ? 5.778 -12.079 1.836 1.00 73.00 81 GLU A N 1
ATOM 630 C CA . GLU A 1 81 ? 6.328 -11.364 2.994 1.00 73.00 81 GLU A CA 1
ATOM 631 C C . GLU A 1 81 ? 7.600 -10.586 2.643 1.00 73.00 81 GLU A C 1
ATOM 633 O O . GLU A 1 81 ? 7.777 -9.466 3.115 1.00 73.00 81 GLU A O 1
ATOM 638 N N . SER A 1 82 ? 8.451 -11.132 1.768 1.00 80.38 82 SER A N 1
ATOM 639 C CA . SER A 1 82 ? 9.691 -10.473 1.348 1.00 80.38 82 SER A CA 1
ATOM 640 C C . SER A 1 82 ? 9.415 -9.216 0.523 1.00 80.38 82 SER A C 1
ATOM 642 O O . SER A 1 82 ? 10.035 -8.170 0.741 1.00 80.38 82 SER A O 1
ATOM 644 N N . LEU A 1 83 ? 8.467 -9.286 -0.417 1.00 80.12 83 LEU A N 1
ATOM 645 C CA . LEU A 1 83 ? 8.071 -8.120 -1.198 1.00 80.12 83 LEU A CA 1
ATOM 646 C C . LEU A 1 83 ? 7.318 -7.096 -0.343 1.00 80.12 83 LEU A C 1
ATOM 648 O O . LEU A 1 83 ? 7.575 -5.901 -0.487 1.00 80.12 83 LEU A O 1
ATOM 652 N N . ALA A 1 84 ? 6.430 -7.549 0.545 1.00 74.94 84 ALA A N 1
ATOM 653 C CA . ALA A 1 84 ? 5.719 -6.690 1.486 1.00 74.94 84 ALA A CA 1
ATOM 654 C C . ALA A 1 84 ? 6.704 -5.952 2.403 1.00 74.94 84 ALA A C 1
ATOM 656 O O . ALA A 1 84 ? 6.647 -4.733 2.481 1.00 74.94 84 ALA A O 1
ATOM 657 N N . GLU A 1 85 ? 7.691 -6.635 2.992 1.00 75.25 85 GLU A N 1
ATOM 658 C CA . GLU A 1 85 ? 8.744 -6.011 3.807 1.00 75.25 85 GLU A CA 1
ATOM 659 C C . GLU A 1 85 ? 9.546 -4.972 3.006 1.00 75.25 85 GLU A C 1
ATOM 661 O O . GLU A 1 85 ? 9.800 -3.858 3.475 1.00 75.25 85 GLU A O 1
ATOM 666 N N . LYS A 1 86 ? 9.902 -5.292 1.757 1.00 79.75 86 LYS A N 1
ATOM 667 C CA . LYS A 1 86 ? 10.645 -4.380 0.879 1.00 79.75 86 LYS A CA 1
ATOM 668 C C . LYS A 1 86 ? 9.837 -3.134 0.516 1.00 79.75 86 LYS A C 1
ATOM 670 O O . LYS A 1 86 ? 10.382 -2.031 0.528 1.00 79.75 86 LYS A O 1
ATOM 675 N N . LEU A 1 87 ? 8.556 -3.297 0.185 1.00 79.31 87 LEU A N 1
ATOM 676 C CA . LEU A 1 87 ? 7.635 -2.186 -0.071 1.00 79.31 87 LEU A CA 1
ATOM 677 C C . LEU A 1 87 ? 7.385 -1.386 1.208 1.00 79.31 87 LEU A C 1
ATOM 679 O O . LEU A 1 87 ? 7.334 -0.156 1.169 1.00 79.31 87 LEU A O 1
ATOM 683 N N . TYR A 1 88 ? 7.327 -2.070 2.347 1.00 72.75 88 TYR A N 1
ATOM 684 C CA . TYR A 1 88 ? 7.136 -1.459 3.644 1.00 72.75 88 TYR A CA 1
ATOM 685 C C . TYR A 1 88 ? 8.300 -0.540 4.031 1.00 72.75 88 TYR A C 1
ATOM 687 O O . TYR A 1 88 ? 8.090 0.607 4.427 1.00 72.75 88 TYR A O 1
ATOM 695 N N . GLY A 1 89 ? 9.541 -0.997 3.830 1.00 71.50 89 GLY A N 1
ATOM 696 C CA . GLY A 1 89 ? 10.762 -0.225 4.088 1.00 71.50 89 GLY A CA 1
ATOM 697 C C . GLY A 1 89 ? 10.876 1.084 3.291 1.00 71.50 89 GLY A C 1
ATOM 698 O O . GLY A 1 89 ? 11.686 1.943 3.634 1.00 71.50 89 GLY A O 1
ATOM 699 N N . ILE A 1 90 ? 10.042 1.284 2.265 1.00 73.62 90 ILE A N 1
ATOM 700 C CA . ILE A 1 90 ? 9.983 2.516 1.465 1.00 73.62 90 ILE A CA 1
ATOM 701 C C . ILE A 1 90 ? 9.093 3.591 2.125 1.00 73.62 90 ILE A C 1
ATOM 703 O O . ILE A 1 90 ? 9.330 4.790 1.941 1.00 73.62 90 ILE A O 1
ATOM 707 N N . TYR A 1 91 ? 8.088 3.215 2.929 1.00 67.06 91 TYR A N 1
ATOM 708 C CA . TYR A 1 91 ? 7.177 4.188 3.556 1.00 67.06 91 TYR A CA 1
ATOM 709 C C . TYR A 1 91 ? 7.826 5.158 4.549 1.00 67.06 91 TYR A C 1
ATOM 711 O O . TYR A 1 91 ? 7.448 6.332 4.514 1.00 67.06 91 TYR A O 1
ATOM 719 N N . PRO A 1 92 ? 8.771 4.754 5.424 1.00 57.25 92 PRO A N 1
ATOM 720 C CA . PRO A 1 92 ? 9.357 5.662 6.411 1.00 57.25 92 PRO A CA 1
ATOM 721 C C . PRO A 1 92 ? 10.066 6.868 5.779 1.00 57.25 92 PRO A C 1
ATOM 723 O O . PRO A 1 92 ? 10.133 7.928 6.394 1.00 57.25 92 PRO A O 1
ATOM 726 N N . GLY A 1 93 ? 10.534 6.744 4.530 1.00 54.12 93 GLY A N 1
ATOM 727 C CA . GLY A 1 93 ? 11.101 7.855 3.759 1.00 54.12 93 GLY A CA 1
ATOM 728 C C . GLY A 1 93 ? 10.063 8.808 3.148 1.00 54.12 93 GLY A C 1
ATOM 729 O O . GLY A 1 93 ? 10.440 9.837 2.595 1.00 54.12 93 GLY A O 1
ATOM 730 N N . THR A 1 94 ? 8.765 8.486 3.220 1.00 53.25 94 THR A N 1
ATOM 731 C CA . THR A 1 94 ? 7.694 9.201 2.497 1.00 53.25 94 THR A CA 1
ATOM 732 C C . THR A 1 94 ? 6.472 9.583 3.349 1.00 53.25 94 THR A C 1
ATOM 734 O O . THR A 1 94 ? 5.699 10.452 2.932 1.00 53.25 94 THR A O 1
ATOM 737 N N . VAL A 1 95 ? 6.259 8.994 4.537 1.00 55.34 95 VAL A N 1
ATOM 738 C CA . VAL A 1 95 ? 5.067 9.233 5.381 1.00 55.34 95 VAL A CA 1
ATOM 739 C C . VAL A 1 95 ? 5.389 9.156 6.885 1.00 55.34 95 VAL A C 1
ATOM 741 O O . VAL A 1 95 ? 6.002 8.197 7.341 1.00 55.34 95 VAL A O 1
ATOM 744 N N . ARG A 1 96 ? 4.907 10.121 7.690 1.00 58.75 96 ARG A N 1
ATOM 745 C CA . ARG A 1 96 ? 4.921 10.043 9.167 1.00 58.75 96 ARG A CA 1
ATOM 746 C C . ARG A 1 96 ? 4.084 8.841 9.620 1.00 58.75 96 ARG A C 1
ATOM 748 O O . ARG A 1 96 ? 2.926 8.750 9.237 1.00 58.75 96 ARG A O 1
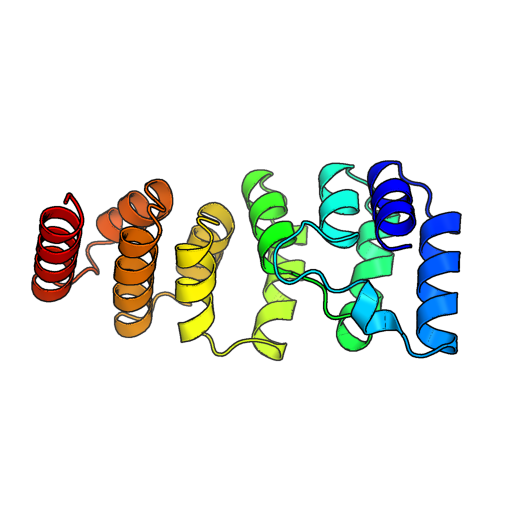ATOM 755 N N . THR A 1 97 ? 4.624 7.967 10.469 1.00 56.25 97 THR A N 1
ATOM 756 C CA . THR A 1 97 ? 4.010 6.704 10.935 1.00 56.25 97 THR A CA 1
ATOM 757 C C . THR A 1 97 ? 2.509 6.770 11.255 1.00 56.25 97 THR A C 1
ATOM 759 O O . THR A 1 97 ? 1.764 5.890 10.831 1.00 56.25 97 THR A O 1
ATOM 762 N N . GLY A 1 98 ? 2.033 7.822 11.931 1.00 61.28 98 GLY A N 1
ATOM 763 C CA . GLY A 1 98 ? 0.607 7.953 12.259 1.00 61.28 98 GLY A CA 1
ATOM 764 C C . GLY A 1 98 ? -0.311 8.266 11.073 1.00 61.28 98 GLY A C 1
ATOM 765 O O . GLY A 1 98 ? -1.491 7.930 11.090 1.00 61.28 98 GLY A O 1
ATOM 766 N N . ASP A 1 99 ? 0.234 8.829 9.997 1.00 75.75 99 ASP A N 1
ATOM 767 C CA . ASP A 1 99 ? -0.512 9.074 8.765 1.00 75.75 99 ASP A CA 1
ATOM 768 C C . ASP A 1 99 ? -0.630 7.799 7.917 1.00 75.75 99 ASP A C 1
ATOM 770 O O . ASP A 1 99 ? -1.510 7.728 7.059 1.00 75.75 99 ASP A O 1
ATOM 774 N N . LEU A 1 100 ? 0.244 6.800 8.111 1.00 81.25 100 LEU A N 1
ATOM 775 C CA . LEU A 1 100 ? 0.247 5.585 7.295 1.00 81.25 100 LEU A CA 1
ATOM 776 C C . LEU A 1 100 ? -1.018 4.754 7.532 1.00 81.25 100 LEU A C 1
ATOM 778 O O . LEU A 1 100 ? -1.756 4.516 6.577 1.00 81.25 100 LEU A O 1
ATOM 782 N N . LEU A 1 101 ? -1.328 4.402 8.788 1.00 86.94 101 LEU A N 1
ATOM 783 C CA . LEU A 1 101 ? -2.554 3.659 9.116 1.00 86.94 101 LEU A CA 1
ATOM 784 C C . LEU A 1 101 ? -3.809 4.397 8.632 1.00 86.94 101 LEU A C 1
ATOM 786 O O . LEU A 1 101 ? -4.691 3.789 8.035 1.00 86.94 101 LEU A O 1
ATOM 790 N N . VAL A 1 102 ? -3.862 5.721 8.805 1.00 89.00 102 VAL A N 1
ATOM 791 C CA . VAL A 1 102 ? -4.978 6.559 8.335 1.00 89.00 102 VAL A CA 1
ATOM 792 C C . VAL A 1 102 ? -5.107 6.525 6.810 1.00 89.00 102 VAL A C 1
ATOM 794 O O . VAL A 1 102 ? -6.213 6.409 6.277 1.00 89.00 102 VAL A O 1
ATOM 797 N N . LYS A 1 103 ? -3.987 6.613 6.080 1.00 85.44 103 LYS A N 1
ATOM 798 C CA . LYS A 1 103 ? -3.976 6.545 4.612 1.00 85.44 103 LYS A CA 1
ATOM 799 C C . LYS A 1 103 ? -4.444 5.183 4.113 1.00 85.44 103 LYS A C 1
ATOM 801 O O . LYS A 1 103 ? -5.261 5.162 3.195 1.00 85.44 103 LYS A O 1
ATOM 806 N N . LEU A 1 104 ? -3.956 4.092 4.702 1.00 87.88 104 LEU A N 1
ATOM 807 C CA . LEU A 1 104 ? -4.353 2.729 4.343 1.00 87.88 104 LEU A CA 1
ATOM 808 C C . LEU A 1 104 ? -5.838 2.497 4.650 1.00 87.88 104 LEU A C 1
ATOM 810 O O . LEU A 1 104 ? -6.585 2.060 3.778 1.00 87.88 104 LEU A O 1
ATOM 814 N N . ALA A 1 105 ? -6.299 2.929 5.827 1.00 91.00 105 ALA A N 1
ATOM 815 C CA . ALA A 1 105 ? -7.696 2.838 6.239 1.00 91.00 105 ALA A CA 1
ATOM 816 C C . ALA A 1 105 ? -8.648 3.590 5.305 1.00 91.00 105 ALA A C 1
ATOM 818 O O . ALA A 1 105 ? -9.644 3.031 4.851 1.00 91.00 105 ALA A O 1
ATOM 819 N N . ARG A 1 106 ? -8.310 4.833 4.941 1.00 88.56 106 ARG A N 1
ATOM 820 C CA . ARG A 1 106 ? -9.075 5.627 3.966 1.00 88.56 106 ARG A CA 1
ATOM 821 C C . ARG A 1 106 ? -9.193 4.938 2.604 1.00 88.56 106 ARG A C 1
ATOM 823 O O . ARG A 1 106 ? -10.154 5.176 1.883 1.00 88.56 106 ARG A O 1
ATOM 830 N N . ARG A 1 107 ? -8.178 4.170 2.205 1.00 84.56 107 ARG A N 1
ATOM 831 C CA . ARG A 1 107 ? -8.142 3.471 0.911 1.00 84.56 107 ARG A CA 1
ATOM 832 C C . ARG A 1 107 ? -8.743 2.068 0.964 1.00 84.56 107 ARG A C 1
ATOM 834 O O . ARG A 1 107 ? -8.957 1.497 -0.097 1.00 84.56 107 ARG A O 1
ATOM 841 N N . GLY A 1 108 ? -9.009 1.545 2.160 1.00 85.69 108 GLY A N 1
ATOM 842 C CA . GLY A 1 108 ? -9.501 0.183 2.355 1.00 85.69 108 GLY A CA 1
ATOM 843 C C . GLY A 1 108 ? -8.442 -0.893 2.122 1.00 85.69 108 GLY A C 1
ATOM 844 O O . GLY A 1 108 ? -8.805 -2.027 1.854 1.00 85.69 108 GLY A O 1
ATOM 845 N N . TYR A 1 109 ? -7.156 -0.542 2.211 1.00 87.69 109 TYR A N 1
ATOM 846 C CA . TYR A 1 109 ? -6.036 -1.473 2.041 1.00 87.69 109 TYR A CA 1
ATOM 847 C C . TYR A 1 109 ? -5.812 -2.260 3.333 1.00 87.69 109 TYR A C 1
ATOM 849 O O . TYR A 1 109 ? -4.970 -1.903 4.161 1.00 87.69 109 TYR A O 1
ATOM 857 N N . ASP A 1 110 ? -6.661 -3.259 3.570 1.00 88.75 110 ASP A N 1
ATOM 858 C CA . ASP A 1 110 ? -6.749 -3.971 4.840 1.00 88.75 110 ASP A CA 1
ATOM 859 C C . ASP A 1 110 ? -5.537 -4.868 5.110 1.00 88.75 110 ASP A C 1
ATOM 861 O O . ASP A 1 110 ? -5.154 -5.012 6.270 1.00 88.75 110 ASP A O 1
ATOM 865 N N . GLN A 1 111 ? -4.904 -5.431 4.077 1.00 86.31 111 GLN A N 1
ATOM 866 C CA . GLN A 1 111 ? -3.748 -6.317 4.240 1.00 86.31 111 GLN A CA 1
ATOM 867 C C . GLN A 1 111 ? -2.494 -5.518 4.577 1.00 86.31 111 GLN A C 1
ATOM 869 O O . GLN A 1 111 ? -1.824 -5.816 5.568 1.00 86.31 111 GLN A O 1
ATOM 874 N N . ALA A 1 112 ? -2.238 -4.441 3.831 1.00 83.25 112 ALA A N 1
ATOM 875 C CA . ALA A 1 112 ? -1.171 -3.495 4.158 1.00 83.25 112 ALA A CA 1
ATOM 876 C C . ALA A 1 112 ? -1.366 -2.889 5.557 1.00 83.25 112 ALA A C 1
ATOM 878 O O . ALA A 1 112 ? -0.417 -2.740 6.326 1.00 83.25 112 ALA A O 1
ATOM 879 N N . LEU A 1 113 ? -2.613 -2.564 5.921 1.00 89.94 113 LEU A N 1
ATOM 880 C CA . LEU A 1 113 ? -2.928 -2.022 7.241 1.00 89.94 113 LEU A CA 1
ATOM 881 C C . LEU A 1 113 ? -2.6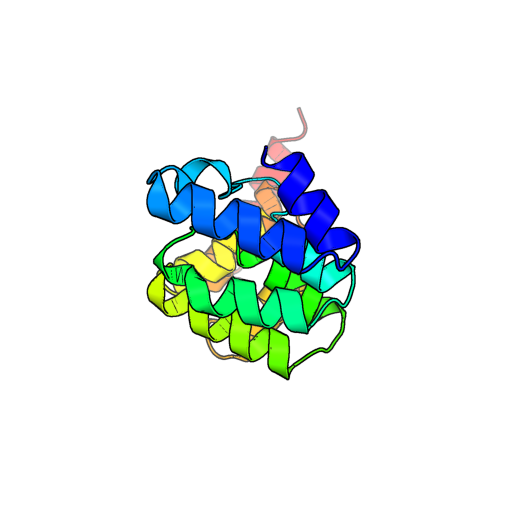60 -3.036 8.354 1.00 89.94 113 LEU A C 1
ATOM 883 O O . LEU A 1 113 ? -2.069 -2.662 9.366 1.00 89.94 113 LEU A O 1
ATOM 887 N N . LYS A 1 114 ? -3.068 -4.301 8.178 1.00 89.31 114 LYS A N 1
ATOM 888 C CA . LYS A 1 114 ? -2.778 -5.387 9.128 1.00 89.31 114 LYS A CA 1
ATOM 889 C C . LYS A 1 114 ? -1.277 -5.557 9.310 1.00 89.31 114 LYS A C 1
ATOM 891 O O . LYS A 1 114 ? -0.826 -5.580 10.450 1.00 89.31 114 LYS A O 1
ATOM 896 N N . TYR A 1 115 ? -0.521 -5.591 8.212 1.00 84.62 115 TYR A N 1
ATOM 897 C CA . TYR A 1 115 ? 0.935 -5.700 8.253 1.00 84.62 115 TYR A CA 1
ATOM 898 C C . TYR A 1 115 ? 1.568 -4.527 9.012 1.00 84.62 115 TYR A C 1
ATOM 900 O O . TYR A 1 115 ? 2.292 -4.741 9.983 1.00 84.62 115 TYR A O 1
ATOM 908 N N . ALA A 1 116 ? 1.228 -3.286 8.649 1.00 84.12 116 ALA A N 1
ATOM 909 C CA . ALA A 1 116 ? 1.720 -2.087 9.329 1.00 84.12 116 ALA A CA 1
ATOM 910 C C . ALA A 1 116 ? 1.391 -2.099 10.833 1.00 84.12 116 ALA A C 1
ATOM 912 O O . ALA A 1 116 ? 2.238 -1.773 11.667 1.00 84.12 116 ALA A O 1
ATOM 913 N N . TYR A 1 117 ? 0.170 -2.514 11.184 1.00 87.50 117 TYR A N 1
ATOM 914 C CA . TYR A 1 117 ? -0.275 -2.647 12.567 1.00 87.50 117 TYR A CA 1
ATOM 915 C C . TYR A 1 117 ? 0.580 -3.668 13.336 1.00 87.50 117 TYR A C 1
ATOM 917 O O . TYR A 1 117 ? 1.118 -3.347 14.393 1.00 87.50 117 TYR A O 1
ATOM 925 N N . THR A 1 118 ? 0.766 -4.877 12.797 1.00 86.56 118 THR A N 1
ATOM 926 C CA . THR A 1 118 ? 1.560 -5.935 13.450 1.00 86.56 118 THR A CA 1
ATOM 927 C C . THR A 1 118 ? 3.055 -5.634 13.508 1.00 86.56 118 THR A C 1
ATOM 929 O O . THR A 1 118 ? 3.733 -6.112 14.412 1.00 86.56 118 THR A O 1
ATOM 932 N N . SER A 1 119 ? 3.561 -4.793 12.605 1.00 80.25 119 SER A N 1
ATOM 933 C CA . SER A 1 1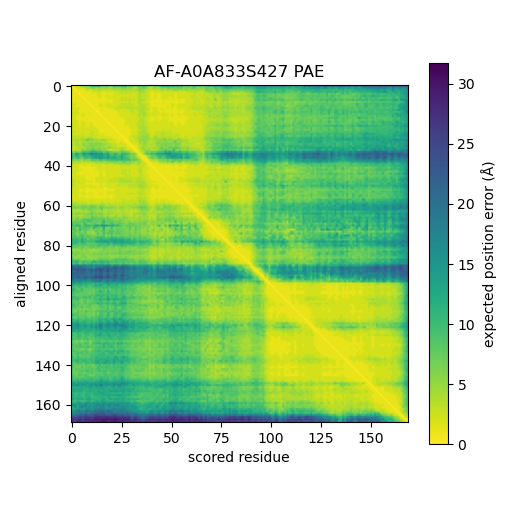19 ? 4.953 -4.329 12.582 1.00 80.25 119 SER A CA 1
ATOM 934 C C . SER A 1 119 ? 5.238 -3.185 13.572 1.00 80.25 119 SER A C 1
ATOM 936 O O . SER A 1 119 ? 6.303 -2.574 13.515 1.00 80.25 119 SER A O 1
ATOM 938 N N . GLY A 1 120 ? 4.308 -2.877 14.489 1.00 80.38 120 GLY A N 1
ATOM 939 C CA . GLY A 1 120 ? 4.514 -1.940 15.603 1.00 80.38 120 GLY A CA 1
ATOM 940 C C . GLY A 1 120 ? 4.117 -0.488 15.324 1.00 80.38 120 GLY A C 1
ATOM 941 O O . GLY A 1 120 ? 4.512 0.416 16.061 1.00 80.38 120 GLY A O 1
ATOM 942 N N . HIS A 1 121 ? 3.344 -0.227 14.265 1.00 75.75 121 HIS A N 1
ATOM 943 C CA . HIS A 1 121 ? 2.854 1.121 13.940 1.00 75.75 121 HIS A CA 1
ATOM 944 C C . HIS A 1 121 ? 1.451 1.388 14.520 1.00 75.75 121 HIS A C 1
ATOM 946 O O . HIS A 1 121 ? 0.728 2.260 14.047 1.00 75.75 121 HIS A O 1
ATOM 952 N N . ASP A 1 122 ? 1.082 0.668 15.578 1.00 82.19 122 ASP A N 1
ATOM 953 C CA . ASP A 1 122 ? -0.251 0.522 16.173 1.00 82.19 122 ASP A CA 1
ATOM 954 C C . ASP A 1 122 ? -0.531 1.453 17.369 1.00 82.19 122 ASP A C 1
ATOM 956 O O . ASP A 1 122 ? -1.332 1.132 18.254 1.00 82.19 122 ASP A O 1
ATOM 960 N N . ASN A 1 123 ? 0.107 2.628 17.434 1.00 86.38 123 ASN A N 1
ATOM 961 C CA . ASN A 1 123 ? -0.146 3.559 18.541 1.00 86.38 123 ASN A CA 1
ATOM 962 C C . ASN A 1 123 ? -1.636 3.965 18.611 1.00 86.38 123 ASN A C 1
ATOM 964 O O . ASN A 1 123 ? -2.335 4.021 17.594 1.00 86.38 123 ASN A O 1
ATOM 968 N N . VAL A 1 124 ? -2.120 4.246 19.826 1.00 85.69 124 VAL A N 1
ATOM 969 C CA . VAL A 1 124 ? -3.553 4.457 20.114 1.00 85.69 124 VAL A CA 1
ATOM 970 C C . VAL A 1 124 ? -4.145 5.612 19.304 1.00 85.69 124 VAL A C 1
ATOM 972 O O . VAL A 1 124 ? -5.219 5.468 18.726 1.00 85.69 124 VAL A O 1
ATOM 975 N N . GLU A 1 125 ? -3.435 6.738 19.209 1.00 86.81 125 GLU A N 1
ATOM 976 C CA . GLU A 1 125 ? -3.891 7.914 18.459 1.00 86.81 125 GLU A CA 1
ATOM 977 C C . GLU A 1 125 ? -4.095 7.587 16.972 1.00 86.81 125 GLU A C 1
ATOM 979 O O . GLU A 1 125 ? -5.145 7.874 16.397 1.00 86.81 125 GLU A O 1
ATOM 984 N N . SER A 1 126 ? -3.120 6.912 16.361 1.00 86.19 126 SER A N 1
ATOM 985 C CA . SER A 1 126 ? -3.156 6.544 14.941 1.00 86.19 126 SER A CA 1
ATOM 986 C C . SER A 1 126 ? -4.190 5.458 14.660 1.00 86.19 126 SER A C 1
ATOM 988 O O . SER A 1 126 ? -4.856 5.499 13.629 1.00 86.19 126 SER A O 1
ATOM 990 N N . THR A 1 127 ? -4.367 4.522 15.593 1.00 90.94 127 THR A N 1
ATOM 991 C CA . THR A 1 127 ? -5.382 3.462 15.521 1.00 90.94 127 THR A CA 1
ATOM 992 C C . THR A 1 127 ? -6.795 4.048 15.558 1.00 90.94 127 THR A C 1
ATOM 994 O O . THR A 1 127 ? -7.613 3.739 14.690 1.00 90.94 127 THR A O 1
ATOM 997 N N . ASN A 1 128 ? -7.066 4.973 16.483 1.00 92.00 128 ASN A N 1
ATOM 998 C CA . ASN A 1 128 ? -8.341 5.689 16.554 1.00 92.00 128 ASN A CA 1
ATOM 999 C C . ASN A 1 128 ? -8.591 6.555 15.305 1.00 92.00 128 ASN A C 1
ATOM 1001 O O . ASN A 1 128 ? -9.689 6.541 14.747 1.00 92.00 128 ASN A O 1
ATOM 1005 N N . ALA A 1 129 ? -7.572 7.271 14.817 1.00 91.00 129 ALA A N 1
ATOM 1006 C CA . ALA A 1 129 ? -7.679 8.071 13.596 1.00 91.00 129 ALA A CA 1
ATOM 1007 C C . ALA A 1 129 ? -7.942 7.210 12.348 1.00 91.00 129 ALA A C 1
ATOM 1009 O O . ALA A 1 129 ? -8.754 7.574 11.493 1.00 91.00 129 ALA A O 1
ATOM 1010 N N . ALA A 1 130 ? -7.288 6.051 12.248 1.00 92.56 130 ALA A N 1
ATOM 1011 C CA . ALA A 1 130 ? -7.509 5.092 11.174 1.00 92.56 130 ALA A CA 1
ATOM 1012 C C . ALA A 1 130 ? -8.928 4.512 11.222 1.00 92.56 130 ALA A C 1
ATOM 1014 O O . ALA A 1 130 ? -9.561 4.384 10.177 1.00 92.56 130 ALA A O 1
ATOM 1015 N N . PHE A 1 131 ? -9.464 4.244 12.415 1.00 94.25 131 PHE A N 1
ATOM 1016 C CA . PHE A 1 131 ? -10.837 3.771 12.592 1.00 94.25 131 PHE A CA 1
ATOM 1017 C C . PHE A 1 131 ? -11.871 4.791 12.094 1.00 94.25 131 PHE A C 1
ATOM 1019 O O . PHE A 1 131 ? -12.734 4.444 11.286 1.00 94.25 131 PHE A O 1
ATOM 1026 N N . MET A 1 132 ? -11.733 6.067 12.475 1.00 92.44 132 MET A N 1
ATOM 1027 C CA . MET A 1 132 ? -12.594 7.144 11.960 1.00 92.44 132 MET A CA 1
ATOM 1028 C C . MET A 1 132 ? -12.498 7.278 10.433 1.00 92.44 132 MET A C 1
ATOM 1030 O O . MET A 1 132 ? -13.511 7.420 9.748 1.00 92.44 132 MET A O 1
ATOM 1034 N N . ALA A 1 133 ? -11.285 7.195 9.875 1.00 92.06 133 ALA A N 1
ATOM 1035 C CA . ALA A 1 133 ? -11.089 7.247 8.430 1.00 92.06 133 ALA A CA 1
ATOM 1036 C C . ALA A 1 133 ? -11.735 6.049 7.717 1.00 92.06 133 ALA A C 1
ATOM 1038 O O . ALA A 1 133 ? -12.386 6.233 6.692 1.00 92.06 133 ALA A O 1
ATOM 1039 N N . ALA A 1 134 ? -11.597 4.839 8.256 1.00 92.62 134 ALA A N 1
ATOM 1040 C CA . ALA A 1 134 ? -12.231 3.653 7.695 1.00 92.62 134 ALA A CA 1
ATOM 1041 C C . ALA A 1 134 ? -13.759 3.792 7.675 1.00 92.62 134 ALA A C 1
ATOM 1043 O O . ALA A 1 134 ? -14.378 3.501 6.654 1.00 92.62 134 ALA A O 1
ATOM 1044 N N . ALA A 1 135 ? -14.358 4.305 8.754 1.00 91.12 135 ALA A N 1
ATOM 1045 C CA . ALA A 1 135 ? -15.796 4.552 8.823 1.00 91.12 135 ALA A CA 1
ATOM 1046 C C . ALA A 1 135 ? -16.272 5.560 7.785 1.00 91.12 135 ALA A C 1
ATOM 1048 O O . ALA A 1 135 ? -17.165 5.260 6.995 1.00 91.12 135 ALA A O 1
ATOM 1049 N N . LYS A 1 136 ? -15.627 6.728 7.741 1.00 90.00 136 LYS A N 1
ATOM 1050 C CA . LYS A 1 136 ? -15.984 7.811 6.822 1.00 90.00 136 LYS A CA 1
ATOM 1051 C C . LYS A 1 136 ? -15.956 7.390 5.352 1.00 90.00 136 LYS A C 1
ATOM 1053 O O . LYS A 1 136 ? -16.721 7.912 4.548 1.00 90.00 136 LYS A O 1
ATOM 1058 N N . TRP A 1 137 ? -15.053 6.480 4.995 1.00 88.56 137 TRP A N 1
ATOM 1059 C CA . TRP A 1 137 ? -14.853 6.030 3.617 1.00 88.56 137 TRP A CA 1
ATOM 1060 C C . TRP A 1 137 ? -15.434 4.637 3.333 1.00 88.56 137 TRP A C 1
ATOM 1062 O O . TRP A 1 137 ? -15.259 4.127 2.230 1.00 88.56 137 TRP A O 1
ATOM 1072 N N . GLY A 1 138 ? -16.146 4.033 4.291 1.00 88.56 138 GLY A N 1
ATOM 1073 C CA . GLY A 1 138 ? -16.822 2.746 4.106 1.00 88.56 138 GLY A CA 1
ATOM 1074 C C . GLY A 1 138 ? -15.889 1.530 4.015 1.00 88.56 138 GLY A C 1
ATOM 1075 O O . GLY A 1 138 ? -16.280 0.500 3.470 1.00 88.56 138 GLY A O 1
ATOM 1076 N N . SER A 1 139 ? -14.668 1.613 4.546 1.00 90.69 139 SER A N 1
ATOM 1077 C CA . SER A 1 139 ? -13.681 0.523 4.548 1.00 90.69 139 SER A CA 1
ATOM 1078 C C . SER A 1 139 ? -14.015 -0.535 5.612 1.00 90.69 139 SER A C 1
ATOM 1080 O O . SER A 1 139 ? -13.385 -0.600 6.670 1.00 90.69 139 SER A O 1
ATOM 1082 N N . ILE A 1 140 ? -15.027 -1.366 5.349 1.00 90.12 140 ILE A N 1
ATOM 1083 C CA . ILE A 1 140 ? -15.607 -2.297 6.334 1.00 90.12 140 ILE A CA 1
ATOM 1084 C C . ILE A 1 140 ? -14.599 -3.312 6.896 1.00 90.12 140 ILE A C 1
ATOM 1086 O O . ILE A 1 140 ? -14.606 -3.566 8.101 1.00 90.12 140 ILE A O 1
ATOM 1090 N N . ASP A 1 141 ? -13.723 -3.892 6.074 1.00 92.69 141 ASP A N 1
ATOM 1091 C CA . ASP A 1 141 ? -12.776 -4.910 6.558 1.00 92.69 141 ASP A CA 1
ATOM 1092 C C . ASP A 1 141 ? -11.689 -4.312 7.455 1.00 92.69 141 ASP A C 1
ATOM 1094 O O . ASP A 1 141 ? -11.311 -4.913 8.465 1.00 92.69 141 ASP A O 1
ATOM 1098 N N . VAL A 1 142 ? -11.274 -3.074 7.167 1.00 94.12 142 VAL A N 1
ATOM 1099 C CA . VAL A 1 142 ? -10.412 -2.293 8.060 1.00 94.12 142 VAL A CA 1
ATOM 1100 C C . VAL A 1 142 ? -11.119 -2.014 9.387 1.00 94.12 142 VAL A C 1
ATOM 1102 O O . VAL A 1 142 ? -10.520 -2.216 10.440 1.00 94.12 142 VAL A O 1
ATOM 1105 N N . LEU A 1 143 ? -12.387 -1.583 9.362 1.00 92.62 143 LEU A N 1
ATOM 1106 C CA . LEU A 1 143 ? -13.167 -1.334 10.582 1.00 92.62 143 LEU A CA 1
ATOM 1107 C C . LEU A 1 143 ? -13.255 -2.574 11.471 1.00 92.62 143 LEU A C 1
ATOM 1109 O O . LEU A 1 143 ? -12.989 -2.489 12.669 1.00 92.62 143 LEU A O 1
ATOM 1113 N N . LYS A 1 144 ? -13.609 -3.725 10.885 1.00 92.75 144 LYS A N 1
ATOM 1114 C CA . LYS A 1 144 ? -13.705 -5.001 11.607 1.00 92.75 144 LYS A CA 1
ATOM 1115 C C . LYS A 1 144 ? -12.373 -5.379 12.241 1.00 92.75 144 LYS A C 1
ATOM 1117 O O . LYS A 1 144 ? -12.343 -5.759 13.410 1.00 92.75 144 LYS A O 1
ATOM 1122 N N . PHE A 1 145 ? -11.283 -5.251 11.484 1.00 94.81 145 PHE A N 1
ATOM 1123 C CA . PHE A 1 145 ? -9.951 -5.531 12.002 1.00 94.81 145 PHE A CA 1
ATOM 1124 C C . PHE A 1 145 ? -9.599 -4.603 13.168 1.00 94.81 145 PHE A C 1
ATOM 1126 O O . PHE A 1 145 ? -9.302 -5.087 14.256 1.00 94.81 145 PHE A O 1
ATOM 1133 N N . LEU A 1 146 ? -9.697 -3.285 12.988 1.00 93.69 146 LEU A N 1
ATOM 1134 C CA . LEU A 1 146 ? -9.351 -2.318 14.031 1.00 93.69 146 LEU A CA 1
ATOM 1135 C C . LEU A 1 146 ? -10.207 -2.491 15.295 1.00 93.69 146 LEU A C 1
ATOM 1137 O O . LEU A 1 146 ? -9.671 -2.423 16.399 1.00 93.69 146 LEU A O 1
ATOM 1141 N N . LEU A 1 147 ? -11.500 -2.802 15.163 1.00 92.19 147 LEU A N 1
ATOM 1142 C CA . LEU A 1 147 ? -12.376 -3.083 16.304 1.00 92.19 147 LEU A CA 1
ATOM 1143 C C . LEU A 1 147 ? -11.927 -4.332 17.085 1.00 92.19 147 LEU A C 1
ATOM 1145 O O . LEU A 1 147 ? -11.963 -4.336 18.313 1.00 92.19 147 LEU A O 1
ATOM 1149 N N . SER A 1 148 ? -11.442 -5.365 16.386 1.00 93.44 148 SER A N 1
ATOM 1150 C CA . SER A 1 148 ? -10.956 -6.612 17.004 1.00 93.44 148 SER A CA 1
ATOM 1151 C C . SER A 1 148 ? -9.693 -6.441 17.857 1.00 93.44 148 SER A C 1
ATOM 1153 O O . SER A 1 148 ? -9.372 -7.312 18.661 1.00 93.44 148 SER A O 1
ATOM 1155 N N . THR A 1 149 ? -8.991 -5.312 17.727 1.00 90.38 149 THR A N 1
ATOM 1156 C CA . THR A 1 149 ? -7.779 -5.021 18.508 1.00 90.38 149 THR A CA 1
ATOM 1157 C C . THR A 1 149 ? -8.064 -4.607 19.955 1.00 90.38 149 THR A C 1
ATOM 1159 O O . THR A 1 149 ? -7.132 -4.505 20.751 1.00 90.38 149 THR A O 1
ATOM 1162 N N . SER A 1 150 ? -9.328 -4.321 20.301 1.00 86.12 150 SER A N 1
ATOM 1163 C CA . SER A 1 150 ? -9.745 -3.766 21.601 1.00 86.12 150 SER A CA 1
ATOM 1164 C C . SER A 1 150 ? -9.041 -2.454 21.988 1.00 86.12 150 SER A C 1
ATOM 1166 O O . SER A 1 150 ? -9.007 -2.091 23.162 1.00 86.12 150 SER A O 1
ATOM 1168 N N . ARG A 1 151 ? -8.472 -1.732 21.011 1.00 87.38 151 ARG A N 1
ATOM 1169 C CA . ARG A 1 151 ? -7.788 -0.441 21.213 1.00 87.38 151 ARG A CA 1
ATOM 1170 C C . ARG A 1 151 ? -8.618 0.780 20.832 1.00 87.38 151 ARG A C 1
ATOM 1172 O O . ARG A 1 151 ? -8.156 1.904 21.017 1.00 87.38 151 ARG A O 1
ATOM 1179 N N . ILE A 1 152 ? -9.818 0.566 20.298 1.00 91.38 152 ILE A N 1
ATOM 1180 C CA . ILE A 1 152 ? -10.737 1.649 19.954 1.00 91.38 152 ILE A CA 1
ATOM 1181 C C . ILE A 1 152 ? -11.403 2.150 21.228 1.00 91.38 152 ILE A C 1
ATOM 1183 O O . ILE A 1 152 ? -11.985 1.362 21.974 1.00 91.38 152 ILE A O 1
ATOM 1187 N N . SER A 1 153 ? -11.306 3.454 21.483 1.00 89.38 153 SER A N 1
ATOM 1188 C CA . SER A 1 153 ? -11.957 4.046 22.651 1.00 89.38 153 SER A CA 1
ATOM 1189 C C . SER A 1 153 ? -13.476 4.111 22.456 1.00 89.38 153 SER A C 1
ATOM 1191 O O . SER A 1 153 ? -13.967 4.236 21.330 1.00 89.38 153 SER A O 1
ATOM 1193 N N . SER A 1 154 ? -14.227 4.054 23.557 1.00 88.56 154 SER A N 1
ATOM 1194 C CA . SER A 1 154 ? -15.691 4.188 23.558 1.00 88.56 154 SER A CA 1
ATOM 1195 C C . SER A 1 154 ? -16.149 5.479 22.889 1.00 88.56 154 SER A C 1
ATOM 1197 O O . SER A 1 154 ? -17.093 5.477 22.106 1.00 88.56 154 SER A O 1
ATOM 1199 N N . GLU A 1 155 ? -15.436 6.575 23.138 1.00 90.38 155 GLU A N 1
ATOM 1200 C CA . GLU A 1 155 ? -15.761 7.896 22.601 1.00 90.38 155 GLU A CA 1
ATOM 1201 C C . GLU A 1 155 ? -15.636 7.912 21.076 1.00 90.38 155 GLU A C 1
ATOM 1203 O O . GLU A 1 155 ? -16.481 8.482 20.387 1.00 90.38 155 GLU A O 1
ATOM 1208 N N . VAL A 1 156 ? -14.594 7.266 20.542 1.00 91.38 156 VAL A N 1
ATOM 1209 C CA . VAL A 1 156 ? -14.361 7.156 19.098 1.00 91.38 156 VAL A CA 1
ATOM 1210 C C . VAL A 1 156 ? -15.400 6.246 18.451 1.00 91.38 156 VAL A C 1
ATOM 1212 O O . VAL A 1 156 ? -15.926 6.579 17.389 1.00 91.38 156 VAL A O 1
ATOM 1215 N N . PHE A 1 157 ? -15.727 5.123 19.092 1.00 89.81 157 PHE A N 1
ATOM 1216 C CA . PHE A 1 157 ? -16.764 4.212 18.616 1.00 89.81 157 PHE A CA 1
ATOM 1217 C C . PHE A 1 157 ? -18.127 4.913 18.515 1.00 89.81 157 PHE A C 1
ATOM 1219 O O . PHE A 1 157 ? -18.759 4.895 17.456 1.00 89.81 157 PHE A O 1
ATOM 1226 N N . ASP A 1 158 ? -18.538 5.609 19.575 1.00 90.44 158 ASP A N 1
ATOM 1227 C CA . ASP A 1 158 ? -19.795 6.359 19.612 1.00 90.44 158 ASP A CA 1
ATOM 1228 C C . ASP A 1 158 ? -19.819 7.498 18.586 1.00 90.44 158 ASP A C 1
ATOM 1230 O O . ASP A 1 158 ? -20.846 7.734 17.943 1.00 90.44 158 ASP A O 1
ATOM 1234 N N . ALA A 1 159 ? -18.702 8.216 18.418 1.00 89.12 159 ALA A N 1
ATOM 1235 C CA . ALA A 1 159 ? -18.586 9.286 17.430 1.00 89.12 159 ALA A CA 1
ATOM 1236 C C . ALA A 1 159 ? -18.792 8.759 16.003 1.00 89.12 159 ALA A C 1
ATOM 1238 O O . ALA A 1 159 ? -19.586 9.322 15.248 1.00 89.12 159 ALA A O 1
ATOM 1239 N N . VAL A 1 160 ? -18.142 7.642 15.665 1.00 88.38 160 VAL A N 1
ATOM 1240 C CA . VAL A 1 160 ? -18.279 6.984 14.360 1.00 88.38 160 VAL A CA 1
ATOM 1241 C C . VAL A 1 160 ? -19.718 6.543 14.095 1.00 88.38 160 VAL A C 1
ATOM 1243 O O . VAL A 1 160 ? -20.238 6.784 13.005 1.00 88.38 160 VAL A O 1
ATOM 1246 N N . LEU A 1 161 ? -20.389 5.933 15.077 1.00 84.25 161 LEU A N 1
ATOM 1247 C CA . LEU A 1 161 ? -21.782 5.508 14.915 1.00 84.25 161 LEU A CA 1
ATOM 1248 C C . LEU A 1 161 ? -22.731 6.691 14.704 1.00 84.25 161 LEU A C 1
ATOM 1250 O O . LEU A 1 161 ? -23.626 6.614 13.862 1.00 84.25 161 LEU A O 1
ATOM 1254 N N . LYS A 1 162 ? -22.527 7.796 15.431 1.00 85.81 162 LYS A N 1
ATOM 1255 C CA . LYS A 1 162 ? -23.317 9.022 15.248 1.00 85.81 162 LYS A CA 1
ATOM 1256 C C . LYS A 1 162 ? -23.127 9.615 13.853 1.00 85.81 162 LYS A C 1
ATOM 1258 O O . LYS A 1 162 ? -24.112 9.991 13.224 1.00 85.81 162 LYS A O 1
ATOM 1263 N N . GLU A 1 163 ? -21.891 9.675 13.358 1.00 83.38 163 GLU A N 1
ATOM 1264 C CA . GLU A 1 163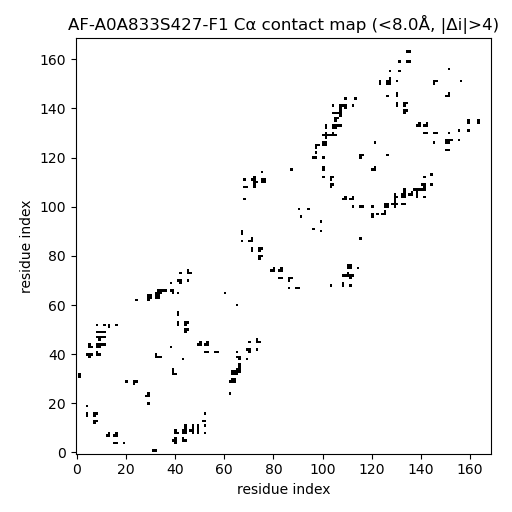 ? -21.591 10.190 12.015 1.00 83.38 163 GLU A CA 1
ATOM 1265 C C . GLU A 1 163 ? -22.198 9.301 10.918 1.00 83.38 163 GLU A C 1
ATOM 1267 O O . GLU A 1 163 ? -22.815 9.812 9.980 1.00 83.38 163 GLU A O 1
ATOM 1272 N N . ALA A 1 164 ? -22.111 7.974 11.067 1.00 75.69 164 ALA A N 1
ATOM 1273 C CA . ALA A 1 164 ? -22.719 7.020 10.140 1.00 75.69 164 ALA A CA 1
ATOM 1274 C C . ALA A 1 164 ? -24.255 7.122 10.121 1.00 75.69 164 ALA A C 1
ATOM 1276 O O . ALA A 1 164 ? -24.861 7.111 9.051 1.00 75.69 164 ALA A O 1
ATOM 1277 N N . ALA A 1 165 ? -24.886 7.274 11.290 1.00 73.50 165 ALA A N 1
ATOM 1278 C CA . ALA A 1 165 ? -26.332 7.444 11.405 1.00 73.50 165 ALA A CA 1
ATOM 1279 C C . ALA A 1 165 ? -26.827 8.789 10.841 1.00 73.50 165 ALA A C 1
ATOM 1281 O O . ALA A 1 165 ? -27.908 8.845 10.263 1.00 73.50 165 ALA A O 1
ATOM 1282 N N . GLY A 1 166 ? -26.039 9.861 10.986 1.00 67.88 166 GLY A N 1
ATOM 1283 C CA . GLY A 1 166 ? -26.369 11.199 10.482 1.00 67.88 166 GLY A CA 1
ATOM 1284 C C . GLY A 1 166 ? -26.088 11.419 8.992 1.00 67.88 166 GLY A C 1
ATOM 1285 O O . GLY A 1 166 ? -26.643 12.344 8.410 1.00 67.88 166 GLY A O 1
ATOM 1286 N N . SER A 1 167 ? -25.256 10.578 8.369 1.00 59.22 167 SER A N 1
ATOM 1287 C CA . SER A 1 167 ? -24.919 10.657 6.935 1.00 59.22 167 SER A CA 1
ATOM 1288 C C . SER A 1 167 ? -25.880 9.869 6.029 1.00 59.22 167 SER A C 1
ATOM 1290 O O . SER A 1 167 ? -25.720 9.885 4.812 1.00 59.22 167 SER A O 1
ATOM 1292 N N . MET A 1 168 ? -26.876 9.177 6.599 1.00 45.62 168 MET A N 1
ATOM 1293 C CA . MET A 1 168 ? -27.980 8.542 5.866 1.00 45.62 168 MET A CA 1
ATOM 1294 C C . MET A 1 168 ? -29.136 9.536 5.650 1.00 45.62 168 MET A C 1
ATOM 1296 O O . MET A 1 168 ? -30.220 9.349 6.202 1.00 45.62 168 MET A O 1
ATOM 1300 N N . ILE A 1 169 ? -28.908 10.614 4.893 1.00 38.72 169 ILE A N 1
ATOM 1301 C CA . ILE A 1 169 ? -29.967 11.519 4.405 1.00 38.72 169 ILE A CA 1
ATOM 1302 C C . ILE A 1 169 ? -29.627 11.973 2.988 1.00 38.72 169 ILE A C 1
ATOM 1304 O O . ILE A 1 169 ? -28.461 12.375 2.775 1.00 38.72 169 ILE A O 1
#

Solvent-accessible surface area (backbone atoms only — not comparable to full-atom values): 8978 Å² total; per-residue (Å²): 110,53,66,58,40,27,49,21,24,39,70,57,36,52,70,58,33,52,52,56,50,51,53,25,58,78,70,71,49,34,71,73,54,34,29,97,87,51,85,29,38,57,32,27,6,56,76,50,67,24,60,74,48,35,56,57,53,62,76,40,51,92,73,30,62,67,52,60,70,57,40,25,20,55,28,39,70,68,68,37,57,70,58,23,52,58,52,50,70,53,41,74,83,76,47,61,64,56,54,45,46,26,53,27,21,49,70,45,32,43,43,36,34,50,50,46,39,75,74,70,59,56,49,59,71,28,45,44,49,13,41,51,31,4,59,78,60,65,16,59,68,36,37,56,53,52,56,72,65,74,63,60,48,69,68,57,53,53,50,48,53,52,53,58,63,68,65,74,116

Secondary structure (DSSP, 8-state):
-HHHHHHHHHTT-HHHHHHHHHHHHHTT-GGGT--SSS--HHHHHHHTT-HHHHHHHHTTTTTS---THHHHHHHHHTT-HHHHHHHHTTGGGTS-HHHHHHHHHHHT-HHHHHHHIIIII--HHHHHHHHHHHHHTT-HHHHHHHHHTT-S-HHHHHHHHHHHHHT--

pLDDT: mean 83.63, std 11.0, range [38.72, 97.44]

InterPro domains:
  IPR036770 Ankyrin repeat-containing domain superfamily [G3DSA:1.25.40.20] (2-158)
  IPR036770 Ankyrin repeat-containing domain superfamily [SSF48403] (5-147)

Foldseek 3Di:
DQVQLLVCLLQLVQVSVVVVCVVCLVVVNLAVQADPPDQGSLLSNVVNVNVVNNVVVLVCCVSHVHPLLNVLLSCLVVVVVVSNVSSVVVVVVPDDLLVNLLVNLLVLSQSNNVVSCVVPSVDLNSLLNSLLSNLVNVSVSNNVVSVVVVSHDPVSVVVSVVVNVVPPD

Sequence (169 aa):
MKEVLQAGASHGHLNIVKFMVNHALEKKYTHVYGARNEPDALTHAILGQHNIIVEFLLQIVGEVSWNIAKPDDVAASRHDESLAEKLYGIYPGTVRTGDLLVKLARRGYDQALKYA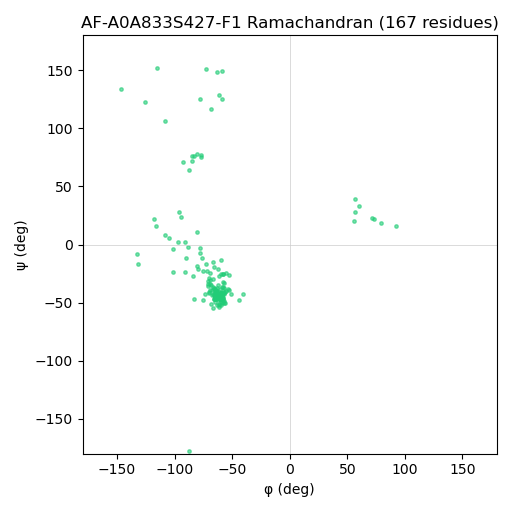YTSGHDNVESTNAAFMAAAKWGSIDVLKFLLSTSRISSEVFDAVLKEAAGSMI

Mean predicted aligned error: 7.5 Å

Radius of gyration: 17.79 Å; Cα contacts (8 Å, |Δi|>4): 214; chains: 1; bounding box: 46×29×47 Å

Organism: Phytophthora infestans (NCBI:txid4787)